Protein AF-A0A060CGS6-F1 (afdb_monomer_lite)

Foldseek 3Di:
DVVVVVVVVCVVVNDDDDDDPLVPDDEDDDPDQAALVNQLVVVVVCVVVVNDHSAYEDEQNQAAQPDDVVQDRSRAAQHGDCVRCVPVVVSVVSGDDHYDHPHDQDVVQWAFLVHPLQCVLCVLVVHDSVVRDTHGRDPVDVSNVVSCVDSGNPDDPPPPPPPPDDDDDDDDDDDDDDD

Sequence (179 aa):
DFKAAIADFYRLTGPQPVVPRFALGNWWSRYHPYSAGEYTGLLDTFADHHVPLAVAVLDMDWHLVDLPADQGPGWTGFTWNRDLFPDPSDSLATCTPGARPDAEPPPGGRVPSFESCYARMARRMGVDPLTGTAIPFDPSDPELVAAYLEDGPSTPSRTTASTSGGSTGSRDALAHGRV

Secondary structure (DSSP, 8-state):
-HHHHHHHHHHHH-PPPPPPGGGGS-EE---S---HHHHHHHHHHHHHTT---SEE-B-STTB--S--TTT--SS--SSB-TTT-S-HHHHHHHS-TT--B--PPPTTSEE-TTSTTHHHHHHHTT--GGG-PPEE--TT-HHHHHHHHHHSTT-------------------------

Radius of gyration: 23.0 Å; chains: 1; bounding box: 49×55×73 Å

Structure (mmCIF, N/CA/C/O backbone):
data_AF-A0A060CGS6-F1
#
_entry.id   AF-A0A060CGS6-F1
#
loop_
_atom_site.group_PDB
_atom_site.id
_atom_site.type_symbol
_atom_site.label_atom_id
_atom_site.label_alt_id
_atom_site.label_comp_id
_atom_site.label_asym_id
_atom_site.label_entity_id
_atom_site.label_seq_id
_atom_site.pdbx_PDB_ins_code
_atom_site.Cartn_x
_atom_site.Cartn_y
_atom_site.Cartn_z
_atom_site.occupancy
_atom_site.B_iso_or_equiv
_atom_site.auth_seq_id
_atom_site.auth_comp_id
_atom_site.auth_asym_id
_atom_site.auth_atom_id
_atom_site.pdbx_PDB_model_num
ATOM 1 N N . ASP A 1 1 ? 13.929 -37.794 1.574 1.00 85.88 1 ASP A N 1
ATOM 2 C CA . ASP A 1 1 ? 13.897 -37.201 0.224 1.00 85.88 1 ASP A CA 1
ATOM 3 C C . ASP A 1 1 ? 13.364 -35.775 0.339 1.00 85.88 1 ASP A C 1
ATOM 5 O O . ASP A 1 1 ? 12.276 -35.589 0.867 1.00 85.88 1 ASP A O 1
ATOM 9 N N . PHE A 1 2 ? 14.149 -34.780 -0.082 1.00 93.75 2 PHE A N 1
ATOM 10 C CA . PHE A 1 2 ? 13.796 -33.357 0.003 1.00 93.75 2 PHE A CA 1
ATOM 11 C C . PHE A 1 2 ? 12.605 -32.989 -0.892 1.00 93.75 2 PHE A C 1
ATOM 13 O O . PHE A 1 2 ? 11.749 -32.209 -0.487 1.00 93.75 2 PHE A O 1
ATOM 20 N N . LYS A 1 3 ? 12.501 -33.579 -2.089 1.00 95.75 3 LYS A N 1
ATOM 21 C CA . LYS A 1 3 ? 11.414 -33.256 -3.027 1.00 95.75 3 LYS A CA 1
ATOM 22 C C . LYS A 1 3 ? 10.068 -33.746 -2.504 1.00 95.75 3 LYS A C 1
ATOM 24 O O . LYS A 1 3 ? 9.082 -33.021 -2.596 1.00 95.75 3 LYS A O 1
ATOM 29 N N . ALA A 1 4 ? 10.054 -34.937 -1.905 1.00 97.12 4 ALA A N 1
ATOM 30 C CA . ALA A 1 4 ? 8.876 -35.468 -1.229 1.00 97.12 4 ALA A CA 1
ATOM 31 C C . ALA A 1 4 ? 8.424 -34.560 -0.071 1.00 97.12 4 ALA A C 1
ATOM 33 O O . ALA A 1 4 ? 7.243 -34.251 0.027 1.00 97.12 4 ALA A O 1
ATOM 34 N N . ALA A 1 5 ? 9.360 -34.049 0.739 1.00 97.25 5 ALA A N 1
ATOM 35 C CA . ALA A 1 5 ? 9.033 -33.138 1.839 1.00 97.25 5 ALA A CA 1
ATOM 36 C C . ALA A 1 5 ? 8.400 -31.818 1.358 1.00 97.25 5 ALA A C 1
ATOM 38 O O . ALA A 1 5 ? 7.440 -31.343 1.958 1.00 97.25 5 ALA A O 1
ATOM 39 N N . ILE A 1 6 ? 8.892 -31.246 0.253 1.00 96.38 6 ILE A N 1
ATOM 40 C CA . ILE A 1 6 ? 8.299 -30.042 -0.354 1.00 96.38 6 ILE A CA 1
ATOM 41 C C . ILE A 1 6 ? 6.904 -30.331 -0.928 1.00 96.38 6 ILE A C 1
ATOM 43 O O . ILE A 1 6 ? 5.993 -29.519 -0.775 1.00 96.38 6 ILE A O 1
ATOM 47 N N . ALA A 1 7 ? 6.704 -31.495 -1.552 1.00 96.06 7 ALA A N 1
ATOM 48 C CA . ALA A 1 7 ? 5.389 -31.895 -2.047 1.00 96.06 7 ALA A CA 1
ATOM 49 C C . ALA A 1 7 ? 4.375 -32.080 -0.903 1.00 96.06 7 ALA A C 1
ATOM 51 O O . ALA A 1 7 ? 3.243 -31.609 -1.002 1.00 96.06 7 ALA A O 1
ATOM 52 N N . ASP A 1 8 ? 4.787 -32.716 0.197 1.00 97.31 8 ASP A N 1
ATOM 53 C CA . ASP A 1 8 ? 3.955 -32.860 1.394 1.00 97.31 8 ASP A CA 1
ATOM 54 C C . ASP A 1 8 ? 3.639 -31.513 2.047 1.00 97.31 8 ASP A C 1
ATOM 56 O O . ASP A 1 8 ? 2.506 -31.301 2.479 1.00 97.31 8 ASP A O 1
ATOM 60 N N . PHE A 1 9 ? 4.593 -30.580 2.065 1.00 96.88 9 PHE A N 1
ATOM 61 C CA . PHE A 1 9 ? 4.354 -29.217 2.530 1.00 96.88 9 PHE A CA 1
ATOM 62 C C . PHE A 1 9 ? 3.239 -28.540 1.721 1.00 96.88 9 PHE A C 1
ATOM 64 O O . PHE A 1 9 ? 2.235 -28.132 2.300 1.00 96.88 9 PHE A O 1
ATOM 71 N N . TYR A 1 10 ? 3.330 -28.527 0.386 1.00 96.69 10 TYR A N 1
ATOM 72 C CA . TYR A 1 10 ? 2.285 -27.931 -0.460 1.00 96.69 10 TYR A CA 1
ATOM 73 C C . TYR A 1 10 ? 0.942 -28.661 -0.392 1.00 96.69 10 TYR A C 1
ATOM 75 O O . TYR A 1 10 ? -0.105 -28.045 -0.589 1.00 96.69 10 TYR A O 1
ATOM 83 N N . ARG A 1 11 ? 0.935 -29.959 -0.072 1.00 96.69 11 ARG A N 1
ATOM 84 C CA . ARG A 1 11 ? -0.304 -30.700 0.193 1.00 96.69 11 ARG A CA 1
ATOM 85 C C . ARG A 1 11 ? -1.014 -30.208 1.458 1.00 96.69 11 ARG A C 1
ATOM 87 O O . ARG A 1 11 ? -2.238 -30.269 1.509 1.00 96.69 11 ARG A O 1
ATOM 94 N N . LEU A 1 12 ? -0.268 -29.744 2.461 1.00 97.88 12 LEU A N 1
ATOM 95 C CA . LEU A 1 12 ? -0.812 -29.229 3.722 1.00 97.88 12 LEU A CA 1
ATOM 96 C C . LEU A 1 12 ? -1.140 -27.732 3.664 1.00 97.88 12 LEU A C 1
ATOM 98 O O . LEU A 1 12 ? -2.143 -27.317 4.236 1.00 97.88 12 LEU A O 1
ATOM 102 N N . THR A 1 13 ? -0.314 -26.925 2.995 1.00 97.38 13 THR A N 1
ATOM 103 C CA . THR A 1 13 ? -0.412 -25.453 3.020 1.00 97.38 13 THR A CA 1
ATOM 104 C C . THR A 1 13 ? -0.976 -24.841 1.738 1.00 97.38 13 THR A C 1
ATOM 106 O O . THR A 1 13 ? -1.156 -23.629 1.670 1.00 97.38 13 THR A O 1
ATOM 109 N N . GLY A 1 14 ? -1.235 -25.659 0.716 1.00 96.50 14 GLY A N 1
ATOM 110 C CA . GLY A 1 14 ? -1.591 -25.209 -0.627 1.00 96.50 14 GLY A CA 1
ATOM 111 C C . GLY A 1 14 ? -0.367 -24.958 -1.525 1.00 96.50 14 GLY A C 1
ATOM 112 O O . GLY A 1 14 ? 0.756 -24.809 -1.032 1.00 96.50 14 GLY A O 1
ATOM 113 N N . PRO A 1 15 ? -0.558 -24.943 -2.858 1.00 94.81 15 PRO A N 1
ATOM 114 C CA . PRO A 1 15 ? 0.511 -24.699 -3.821 1.00 94.81 15 PRO A CA 1
ATOM 115 C C . PRO A 1 15 ? 0.880 -23.212 -3.909 1.00 94.81 15 PRO A C 1
ATOM 117 O O . PRO A 1 15 ? 0.085 -22.335 -3.576 1.00 94.81 15 PRO A O 1
ATOM 120 N N . GLN A 1 16 ? 2.063 -22.923 -4.453 1.00 92.06 16 GLN A N 1
ATOM 121 C CA . GLN A 1 16 ? 2.470 -21.555 -4.772 1.00 92.06 16 GLN A CA 1
ATOM 122 C C . GLN A 1 16 ? 1.546 -20.951 -5.853 1.00 92.06 16 GLN A C 1
ATOM 124 O O . GLN A 1 16 ? 1.422 -21.545 -6.930 1.00 92.06 16 GLN A O 1
ATOM 129 N N . PRO A 1 17 ? 0.927 -19.775 -5.629 1.00 92.00 17 PRO A N 1
ATOM 130 C CA . PRO A 1 17 ? 0.165 -19.097 -6.671 1.00 92.00 17 PRO A CA 1
ATOM 131 C C . PRO A 1 17 ? 1.081 -18.652 -7.816 1.00 92.00 17 PRO A C 1
ATOM 133 O O . PRO A 1 17 ? 2.218 -18.221 -7.602 1.00 92.00 17 PRO A O 1
ATOM 136 N N . VAL A 1 18 ? 0.570 -18.725 -9.046 1.00 94.75 18 VAL A N 1
ATOM 137 C CA . VAL A 1 18 ? 1.263 -18.172 -10.215 1.00 94.75 18 VAL A CA 1
ATOM 138 C C . VAL A 1 18 ? 1.259 -16.651 -10.101 1.00 94.75 18 VAL A C 1
ATOM 140 O O . VAL A 1 18 ? 0.198 -16.031 -10.044 1.00 94.75 18 VAL A O 1
ATOM 143 N N . VAL A 1 19 ? 2.447 -16.051 -10.073 1.00 91.88 19 VAL A N 1
ATOM 144 C CA . VAL A 1 19 ? 2.587 -14.593 -10.044 1.00 91.88 19 VAL A CA 1
ATOM 145 C C . VAL A 1 19 ? 2.415 -13.992 -11.445 1.00 91.88 19 VAL A C 1
ATOM 147 O O . VAL A 1 19 ? 2.746 -14.645 -12.442 1.00 91.88 19 VAL A O 1
ATOM 150 N N . PRO A 1 20 ? 1.935 -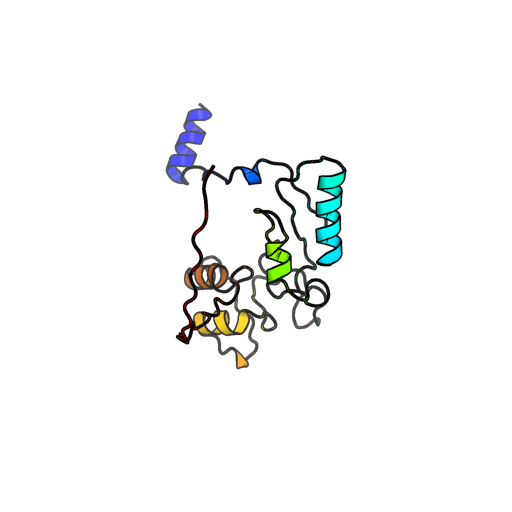12.741 -11.561 1.00 88.75 20 PRO A N 1
ATOM 151 C CA . PRO A 1 20 ? 1.941 -12.022 -12.828 1.00 88.75 20 PRO A CA 1
ATOM 152 C C . PRO A 1 20 ? 3.352 -11.940 -13.416 1.00 88.75 20 PRO A C 1
ATOM 154 O O . PRO A 1 20 ? 4.324 -11.716 -12.697 1.00 88.75 20 PRO A O 1
ATOM 157 N N . ARG A 1 21 ? 3.471 -12.054 -14.744 1.00 91.44 21 ARG A N 1
ATOM 158 C CA . ARG A 1 21 ? 4.775 -12.051 -15.429 1.00 91.44 21 ARG A CA 1
ATOM 159 C C . ARG A 1 21 ? 5.620 -10.807 -15.118 1.00 91.44 21 ARG A C 1
ATOM 161 O O . ARG A 1 21 ? 6.834 -10.939 -15.012 1.00 91.44 21 ARG A O 1
ATOM 168 N N . PHE A 1 22 ? 5.003 -9.630 -14.973 1.00 87.94 22 PHE A N 1
ATOM 169 C CA . PHE A 1 22 ? 5.727 -8.384 -14.687 1.00 87.94 22 PHE A CA 1
ATOM 170 C C . PHE A 1 22 ? 6.484 -8.435 -13.349 1.00 87.94 22 PHE A C 1
ATOM 172 O O . PHE A 1 22 ? 7.559 -7.857 -13.242 1.00 87.94 22 PHE A O 1
ATOM 179 N N . ALA A 1 23 ? 5.981 -9.187 -12.361 1.00 90.25 23 ALA A N 1
ATOM 180 C CA . ALA A 1 23 ? 6.599 -9.287 -11.039 1.00 90.25 23 ALA A CA 1
ATOM 181 C C . ALA A 1 23 ? 7.963 -10.000 -11.073 1.00 90.25 23 ALA A C 1
ATOM 183 O O . ALA A 1 23 ? 8.764 -9.835 -10.159 1.00 90.25 23 ALA A O 1
ATOM 184 N N . LEU A 1 24 ? 8.241 -10.765 -12.136 1.00 93.88 24 LEU A N 1
ATOM 185 C CA . LEU A 1 24 ? 9.518 -11.450 -12.367 1.00 93.88 24 LEU A CA 1
ATOM 186 C C . LEU A 1 24 ? 10.542 -10.586 -13.132 1.00 93.88 24 LEU A C 1
ATOM 188 O O . LEU A 1 24 ? 11.614 -11.082 -13.475 1.00 93.88 24 LEU A O 1
ATOM 192 N N . GLY A 1 25 ? 10.200 -9.338 -13.466 1.00 91.75 25 GLY A N 1
ATOM 193 C CA . GLY A 1 25 ? 11.112 -8.386 -14.099 1.00 91.75 25 GLY A CA 1
ATOM 194 C C . GLY A 1 25 ? 11.969 -7.617 -13.089 1.00 91.75 25 GLY A C 1
ATOM 195 O O . GLY A 1 25 ? 12.097 -8.007 -11.932 1.00 91.75 25 GLY A O 1
ATOM 196 N N . ASN A 1 26 ? 12.573 -6.514 -13.530 1.00 92.69 26 ASN A N 1
ATOM 197 C CA . ASN A 1 26 ? 13.301 -5.594 -12.659 1.00 92.69 26 ASN A CA 1
ATOM 198 C C . ASN A 1 26 ? 12.355 -4.628 -11.931 1.00 92.69 26 ASN A C 1
ATOM 200 O O . ASN A 1 26 ? 11.329 -4.214 -12.472 1.00 92.69 26 ASN A O 1
ATOM 204 N N . TRP A 1 27 ? 12.751 -4.256 -10.715 1.00 92.12 27 TRP A N 1
ATOM 205 C CA . TRP A 1 27 ? 11.999 -3.375 -9.830 1.00 92.12 27 TRP A CA 1
ATOM 206 C C . TRP A 1 27 ? 12.822 -2.128 -9.532 1.00 92.12 27 TRP A C 1
ATOM 208 O O . TRP A 1 27 ? 13.993 -2.235 -9.163 1.00 92.12 27 TRP A O 1
ATOM 218 N N . TRP A 1 28 ? 12.203 -0.960 -9.671 1.00 91.50 28 TRP A N 1
ATOM 219 C CA . TRP A 1 28 ? 12.714 0.282 -9.108 1.00 91.50 28 TRP A CA 1
ATOM 220 C C . TRP A 1 28 ? 11.922 0.627 -7.854 1.00 91.50 28 TRP A C 1
ATOM 222 O O . TRP A 1 28 ? 10.703 0.774 -7.913 1.00 91.50 28 TRP A O 1
ATOM 232 N N . SER A 1 29 ? 12.625 0.775 -6.737 1.00 88.69 29 SER A N 1
ATOM 233 C CA . SER A 1 29 ? 12.087 1.338 -5.504 1.00 88.69 29 SER A CA 1
ATOM 234 C C . SER A 1 29 ? 13.170 2.170 -4.830 1.00 88.69 29 SER A C 1
ATOM 236 O O . SER A 1 29 ? 14.361 1.846 -4.910 1.00 88.69 29 SER A O 1
ATOM 238 N N . ARG A 1 30 ? 12.756 3.263 -4.198 1.00 89.38 30 ARG A N 1
ATOM 239 C CA . ARG A 1 30 ? 13.622 4.149 -3.432 1.00 89.38 30 ARG A CA 1
ATOM 240 C C . ARG A 1 30 ? 12.773 4.873 -2.400 1.00 89.38 30 ARG A C 1
ATOM 242 O O . ARG A 1 30 ? 11.811 5.529 -2.782 1.00 89.38 30 ARG A O 1
ATOM 249 N N . TYR A 1 31 ? 13.223 4.860 -1.148 1.00 89.62 31 TYR A N 1
ATOM 250 C CA . TYR A 1 31 ? 12.680 5.744 -0.126 1.00 89.62 31 TYR A CA 1
ATOM 251 C C . TYR A 1 31 ? 13.050 7.198 -0.456 1.00 89.62 31 TYR A C 1
ATOM 253 O O . TYR A 1 31 ? 14.200 7.624 -0.283 1.00 89.62 31 TYR A O 1
ATOM 261 N N . HIS A 1 32 ? 12.109 7.910 -1.070 1.00 91.50 32 HIS A N 1
ATOM 262 C CA . HIS A 1 32 ? 12.273 9.270 -1.575 1.00 91.50 32 HIS A CA 1
ATOM 263 C C . HIS A 1 32 ? 10.892 9.896 -1.819 1.00 91.50 32 HIS A C 1
ATOM 265 O O . HIS A 1 32 ? 10.054 9.233 -2.437 1.00 91.50 32 HIS A O 1
ATOM 271 N N . PRO A 1 33 ? 10.669 11.164 -1.420 1.00 91.50 33 PRO A N 1
ATOM 272 C CA . PRO A 1 33 ? 9.377 11.831 -1.540 1.00 91.50 33 PRO A CA 1
ATOM 273 C C . PRO A 1 33 ? 9.088 12.265 -2.979 1.00 91.50 33 PRO A C 1
ATOM 275 O O . PRO A 1 33 ? 9.125 13.449 -3.317 1.00 91.50 33 PRO A O 1
ATOM 278 N N . TYR A 1 34 ? 8.823 11.292 -3.848 1.00 91.06 34 TYR A N 1
ATOM 279 C CA . TYR A 1 34 ? 8.491 11.546 -5.240 1.00 91.06 34 TYR A CA 1
ATOM 280 C C . TYR A 1 34 ? 7.217 12.383 -5.346 1.00 91.06 34 TYR A C 1
ATOM 282 O O . TYR A 1 34 ? 6.170 12.014 -4.820 1.00 91.06 34 TYR A O 1
ATOM 290 N N . SER A 1 35 ? 7.285 13.471 -6.108 1.00 92.31 35 SER A N 1
ATOM 291 C CA . SER A 1 35 ? 6.079 14.092 -6.665 1.00 92.31 35 SER A CA 1
ATOM 292 C C . SER A 1 35 ? 5.614 13.340 -7.916 1.00 92.31 35 SER A C 1
ATOM 294 O O . SER A 1 35 ? 6.417 12.685 -8.587 1.00 92.31 35 SER A O 1
ATOM 296 N N . ALA A 1 36 ? 4.344 13.489 -8.298 1.00 89.44 36 ALA A N 1
ATOM 297 C CA . ALA A 1 36 ? 3.804 12.902 -9.530 1.00 89.44 36 ALA A CA 1
ATOM 298 C C . ALA A 1 36 ? 4.638 13.261 -10.779 1.00 89.44 36 ALA A C 1
ATOM 300 O O . ALA A 1 36 ? 4.915 12.408 -11.627 1.00 89.44 36 ALA A O 1
ATOM 301 N N . GLY A 1 37 ? 5.080 14.521 -10.871 1.00 91.12 37 GLY A N 1
ATOM 302 C CA . GLY A 1 37 ? 5.914 15.002 -11.974 1.00 91.12 37 GLY A CA 1
ATOM 303 C C . GLY A 1 37 ? 7.320 14.403 -11.963 1.00 91.12 37 GLY A C 1
ATOM 304 O O . GLY A 1 37 ? 7.805 13.959 -13.002 1.00 91.12 37 GLY A O 1
ATOM 305 N N . GLU A 1 38 ? 7.959 14.334 -10.792 1.00 92.31 38 GLU A N 1
ATOM 306 C CA . GLU A 1 38 ? 9.279 13.704 -10.649 1.00 92.31 38 GLU A CA 1
ATOM 307 C C . GLU A 1 38 ? 9.230 12.217 -11.011 1.00 92.31 38 GLU A C 1
ATOM 309 O O . GLU A 1 38 ? 10.108 11.719 -11.715 1.00 92.31 38 GLU A O 1
ATOM 314 N N . TYR A 1 39 ? 8.182 11.518 -10.575 1.00 90.00 39 TYR A N 1
ATOM 315 C CA . TYR A 1 39 ? 8.020 10.099 -10.858 1.00 90.00 39 TYR A CA 1
ATOM 316 C C . TYR A 1 39 ? 7.792 9.830 -12.347 1.00 90.00 39 TYR A C 1
ATOM 318 O O . TYR A 1 39 ? 8.387 8.914 -12.906 1.00 90.00 39 TYR A O 1
ATOM 326 N N . THR A 1 40 ? 7.002 10.671 -13.018 1.00 89.06 40 THR A N 1
ATOM 327 C CA . THR A 1 40 ? 6.817 10.592 -14.475 1.00 89.06 40 THR A CA 1
ATOM 328 C C . THR A 1 40 ? 8.142 10.816 -15.208 1.00 89.06 40 THR A C 1
ATOM 330 O O . THR A 1 40 ? 8.530 9.995 -16.035 1.00 89.06 40 THR A O 1
ATOM 333 N N . GLY A 1 41 ? 8.902 11.852 -14.835 1.00 92.69 41 GLY A N 1
ATOM 334 C CA . GLY A 1 41 ? 10.214 12.122 -15.433 1.00 92.69 41 GLY A CA 1
ATOM 335 C C . GLY A 1 41 ? 11.246 11.013 -15.186 1.00 92.69 41 GLY A C 1
ATOM 336 O O . GLY A 1 41 ? 12.105 10.753 -16.031 1.00 92.69 41 GLY A O 1
ATOM 337 N N . LEU A 1 42 ? 11.157 10.307 -14.054 1.00 92.38 42 LEU A N 1
ATOM 338 C CA . LEU A 1 42 ? 11.953 9.106 -13.800 1.00 92.38 42 LEU A CA 1
ATOM 339 C C . LEU A 1 42 ? 11.621 7.996 -14.808 1.00 92.38 42 LEU A C 1
ATOM 341 O O . LEU A 1 42 ? 12.542 7.384 -15.351 1.00 92.38 42 LEU A O 1
ATOM 345 N N . LEU A 1 43 ? 10.336 7.736 -15.072 1.00 90.31 43 LEU A N 1
ATOM 346 C CA . LEU A 1 43 ? 9.919 6.738 -16.065 1.00 90.31 43 LEU A CA 1
ATOM 347 C C . LEU A 1 43 ? 10.401 7.114 -17.474 1.00 90.31 43 LEU A C 1
ATOM 349 O O . LEU A 1 43 ? 10.926 6.251 -18.182 1.00 90.31 43 LEU A O 1
ATOM 353 N N . ASP A 1 44 ? 10.309 8.394 -17.841 1.00 92.81 44 ASP A N 1
ATOM 354 C CA . ASP A 1 44 ? 10.850 8.914 -19.103 1.00 92.81 44 ASP A CA 1
ATOM 355 C C . ASP A 1 44 ? 12.365 8.680 -19.196 1.00 92.81 44 ASP A C 1
ATOM 357 O O . ASP A 1 44 ? 12.868 8.203 -20.210 1.00 92.81 44 ASP A O 1
ATOM 361 N N . THR A 1 45 ? 13.098 8.892 -18.100 1.00 95.25 45 THR A N 1
ATOM 362 C CA . THR A 1 45 ? 14.548 8.648 -18.038 1.00 95.25 45 THR A CA 1
ATOM 363 C C . THR A 1 45 ? 14.891 7.176 -18.306 1.00 95.25 45 THR A C 1
ATOM 365 O O . THR A 1 45 ? 15.824 6.879 -19.055 1.00 95.25 45 THR A O 1
ATOM 368 N N . PHE A 1 46 ? 14.137 6.225 -17.741 1.00 95.00 46 PHE A N 1
ATOM 369 C CA . PHE A 1 46 ? 14.312 4.799 -18.058 1.00 95.00 46 PHE A CA 1
ATOM 370 C C . PHE A 1 46 ? 14.111 4.518 -19.552 1.00 95.00 46 PHE A C 1
ATOM 372 O O . PHE A 1 46 ? 14.909 3.790 -20.156 1.00 95.00 46 PHE A O 1
ATOM 379 N N . ALA A 1 47 ? 13.075 5.115 -20.148 1.00 92.69 47 ALA A N 1
ATOM 380 C CA . ALA A 1 47 ? 12.776 4.973 -21.568 1.00 92.69 47 ALA A CA 1
ATOM 381 C C . ALA A 1 47 ? 13.893 5.559 -22.451 1.00 92.69 47 ALA A C 1
ATOM 383 O O . ALA A 1 47 ? 14.381 4.866 -23.347 1.00 92.69 47 ALA A O 1
ATOM 384 N N . ASP A 1 48 ? 14.366 6.769 -22.151 1.00 97.56 48 ASP A N 1
ATOM 385 C CA . ASP A 1 48 ? 15.435 7.460 -22.886 1.00 97.56 48 ASP A CA 1
ATOM 386 C C . ASP A 1 48 ? 16.757 6.679 -22.859 1.00 97.56 48 ASP A C 1
ATOM 388 O O . ASP A 1 48 ? 17.465 6.561 -23.865 1.00 97.56 48 ASP A O 1
ATOM 392 N N . HIS A 1 49 ? 17.078 6.064 -21.720 1.00 97.44 49 HIS A N 1
ATOM 393 C CA . HIS A 1 49 ? 18.258 5.212 -21.576 1.00 97.44 49 HIS A CA 1
ATOM 394 C C . HIS A 1 49 ? 18.074 3.792 -22.125 1.00 97.44 49 HIS A C 1
ATOM 396 O O . HIS A 1 49 ? 19.004 2.988 -22.044 1.00 97.44 49 HIS A O 1
ATOM 402 N N . HIS A 1 50 ? 16.916 3.482 -22.716 1.00 96.19 50 HIS A N 1
ATOM 403 C CA . HIS A 1 50 ? 16.582 2.161 -23.250 1.00 96.19 50 HIS A CA 1
ATOM 404 C C . HIS A 1 50 ? 16.711 1.048 -22.195 1.00 96.19 50 HIS A C 1
ATOM 406 O O . HIS A 1 50 ? 17.060 -0.094 -22.507 1.00 96.19 50 HIS A O 1
ATOM 412 N N . VAL A 1 51 ? 16.427 1.379 -20.934 1.00 95.25 51 VAL A N 1
ATOM 413 C CA . VAL A 1 51 ? 16.410 0.429 -19.823 1.00 95.25 51 VAL A CA 1
ATOM 414 C C . VAL A 1 51 ? 14.956 0.021 -19.584 1.00 95.25 51 VAL A C 1
ATOM 416 O O . VAL A 1 51 ? 14.173 0.825 -19.082 1.00 95.25 51 VAL A O 1
ATOM 419 N N . PRO A 1 52 ? 14.551 -1.216 -19.927 1.00 91.25 52 PRO A N 1
ATOM 420 C CA . PRO A 1 52 ? 13.186 -1.657 -19.681 1.00 91.25 52 PRO A CA 1
ATOM 421 C C . PRO A 1 52 ? 12.919 -1.704 -18.174 1.00 91.25 52 PRO A C 1
ATOM 423 O O . PRO A 1 52 ? 13.741 -2.225 -17.420 1.00 91.25 52 PRO A O 1
ATOM 426 N N . LEU A 1 53 ? 11.767 -1.192 -17.743 1.00 89.06 53 LEU A N 1
ATOM 427 C CA . LEU A 1 53 ? 11.320 -1.235 -16.352 1.00 89.06 53 LEU A CA 1
ATOM 428 C C . LEU A 1 53 ? 10.020 -2.030 -16.249 1.00 89.06 53 LEU A C 1
ATOM 430 O O . LEU A 1 53 ? 9.022 -1.679 -16.877 1.00 89.06 53 LEU A O 1
ATOM 434 N N . ALA A 1 54 ? 10.042 -3.118 -15.478 1.00 90.31 54 ALA A N 1
ATOM 435 C CA . ALA A 1 54 ? 8.864 -3.959 -15.288 1.00 90.31 54 ALA A CA 1
ATOM 436 C C . ALA A 1 54 ? 7.959 -3.464 -14.153 1.00 90.31 54 ALA A C 1
ATOM 438 O O . ALA A 1 54 ? 6.740 -3.505 -14.301 1.00 90.31 54 ALA A O 1
ATOM 439 N N . VAL A 1 55 ? 8.543 -3.006 -13.041 1.00 88.44 55 VAL A N 1
ATOM 440 C CA . VAL A 1 55 ? 7.810 -2.485 -11.879 1.00 88.44 55 VAL A CA 1
ATOM 441 C C . VAL A 1 55 ? 8.485 -1.223 -11.358 1.00 88.44 55 VAL A C 1
ATOM 443 O O . VAL A 1 55 ? 9.691 -1.214 -11.115 1.00 88.44 55 VAL A O 1
ATOM 446 N N . ALA A 1 56 ? 7.689 -0.180 -11.151 1.00 87.88 56 ALA A N 1
ATOM 447 C CA . ALA A 1 56 ? 8.089 1.031 -10.454 1.00 87.88 56 ALA A CA 1
ATOM 448 C C . ALA A 1 56 ? 7.243 1.136 -9.179 1.00 87.88 56 ALA A C 1
ATOM 450 O O . ALA A 1 56 ? 6.018 1.075 -9.255 1.00 87.88 56 ALA A O 1
ATOM 451 N N . VAL A 1 57 ? 7.889 1.239 -8.021 1.00 86.31 57 VAL A N 1
ATOM 452 C CA . VAL A 1 57 ? 7.233 1.328 -6.711 1.00 86.31 57 VAL A CA 1
ATOM 453 C C . VAL A 1 57 ? 7.279 2.765 -6.194 1.00 86.31 57 VAL A C 1
ATOM 455 O O . VAL A 1 57 ? 8.291 3.454 -6.365 1.00 86.31 57 VAL A O 1
ATOM 458 N N . LEU A 1 58 ? 6.170 3.225 -5.614 1.00 84.38 58 LEU A N 1
ATOM 459 C CA . LEU A 1 58 ? 6.075 4.488 -4.885 1.00 84.38 58 LEU A CA 1
ATOM 460 C C . LEU A 1 58 ? 6.173 4.178 -3.394 1.00 84.38 58 LEU A C 1
ATOM 462 O O . LEU A 1 58 ? 5.277 3.531 -2.850 1.00 84.38 58 LEU A O 1
ATOM 466 N N . ASP A 1 59 ? 7.248 4.641 -2.763 1.00 79.44 59 ASP A N 1
ATOM 467 C CA . ASP A 1 59 ? 7.535 4.377 -1.354 1.00 79.44 59 ASP A CA 1
ATOM 468 C C . ASP A 1 59 ? 7.195 5.593 -0.472 1.00 79.44 59 ASP A C 1
ATOM 470 O O . ASP A 1 59 ? 7.342 6.740 -0.897 1.00 79.44 59 ASP A O 1
ATOM 474 N N . MET A 1 60 ? 6.690 5.282 0.722 1.00 81.94 60 MET A N 1
ATOM 475 C CA . MET A 1 60 ? 6.185 6.103 1.830 1.00 81.94 60 MET A CA 1
ATOM 476 C C . MET A 1 60 ? 5.400 7.370 1.481 1.00 81.94 60 MET A C 1
ATOM 478 O O . MET A 1 60 ? 4.180 7.384 1.591 1.00 81.94 60 MET A O 1
ATOM 482 N N . ASP A 1 61 ? 6.051 8.450 1.073 1.00 88.12 61 ASP A N 1
ATOM 483 C CA . ASP A 1 61 ? 5.473 9.800 1.049 1.00 88.12 61 ASP A CA 1
ATOM 484 C C . ASP A 1 61 ? 4.318 9.993 0.047 1.00 88.12 61 ASP A C 1
ATOM 486 O O . ASP A 1 61 ? 3.671 11.043 0.029 1.00 88.12 61 ASP A O 1
ATOM 490 N N . TRP A 1 62 ? 4.003 8.978 -0.769 1.00 86.31 62 TRP A N 1
ATOM 491 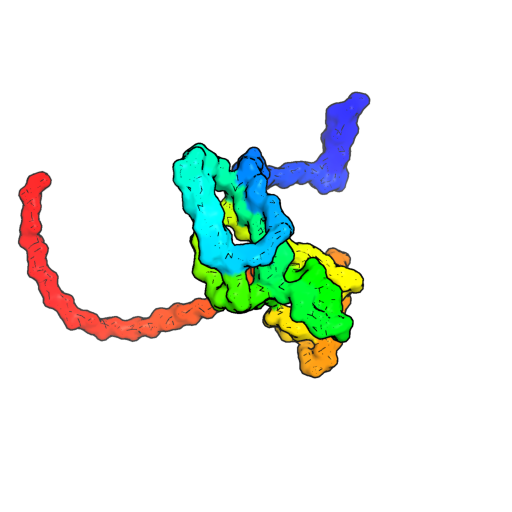C CA . TRP A 1 62 ? 2.745 8.928 -1.518 1.00 86.31 62 TRP A CA 1
ATOM 492 C C . TRP A 1 62 ? 1.517 9.064 -0.598 1.00 86.31 62 TRP A C 1
ATOM 494 O O . TRP A 1 62 ? 0.482 9.568 -1.046 1.00 86.31 62 TRP A O 1
ATOM 504 N N . HIS A 1 63 ? 1.631 8.668 0.678 1.00 85.44 63 HIS A N 1
ATOM 505 C CA . HIS A 1 63 ? 0.646 8.910 1.733 1.00 85.44 63 HIS A CA 1
ATOM 506 C C . HIS A 1 63 ? 1.121 9.948 2.765 1.00 85.44 63 HIS A C 1
ATOM 508 O O . HIS A 1 63 ? 2.246 10.440 2.726 1.00 85.44 63 HIS A O 1
ATOM 514 N N . LEU A 1 64 ? 0.230 10.334 3.682 1.00 88.12 64 LEU A N 1
ATOM 515 C CA . LEU A 1 64 ? 0.539 11.303 4.738 1.00 88.12 64 LEU A CA 1
ATOM 516 C C . LEU A 1 64 ? 1.509 10.718 5.779 1.00 88.12 64 LEU A C 1
ATOM 518 O O . LEU A 1 64 ? 1.117 9.855 6.564 1.00 88.12 64 LEU A O 1
ATOM 522 N N . VAL A 1 65 ? 2.738 11.239 5.814 1.00 87.81 65 VAL A N 1
ATOM 523 C CA . VAL A 1 65 ? 3.790 10.829 6.766 1.00 87.81 65 VAL A CA 1
ATOM 524 C C . VAL A 1 65 ? 4.057 11.869 7.865 1.00 87.81 65 VAL A C 1
ATOM 526 O O . VAL A 1 65 ? 4.374 11.519 8.997 1.00 87.81 65 VAL A O 1
ATOM 529 N N . ASP A 1 66 ? 3.847 13.157 7.592 1.00 88.06 66 ASP A N 1
ATOM 530 C CA . ASP A 1 66 ? 3.990 14.221 8.593 1.00 88.06 66 ASP A CA 1
ATOM 531 C C . ASP A 1 66 ? 2.660 14.452 9.321 1.00 88.06 66 ASP A C 1
ATOM 533 O O . ASP A 1 66 ? 1.853 15.314 8.963 1.00 88.06 66 ASP A O 1
ATOM 537 N N . LEU A 1 67 ? 2.413 13.643 10.351 1.00 85.69 67 LEU A N 1
ATOM 538 C CA . LEU A 1 67 ? 1.176 13.668 11.129 1.00 85.69 67 LEU A CA 1
ATOM 539 C C . LEU A 1 67 ? 1.369 14.301 12.517 1.00 85.69 67 LEU A C 1
ATOM 541 O O . LEU A 1 67 ? 2.447 14.208 13.109 1.00 85.69 67 LEU A O 1
ATOM 545 N N . PRO A 1 68 ? 0.312 14.907 13.094 1.00 83.75 68 PRO A N 1
ATOM 546 C CA . PRO A 1 68 ? 0.294 15.263 14.508 1.00 83.75 68 PRO A CA 1
ATOM 547 C C . PRO A 1 68 ? 0.615 14.056 15.403 1.00 83.75 68 PRO A C 1
ATOM 549 O O . PRO A 1 68 ? 0.204 12.931 15.121 1.00 83.75 68 PRO A O 1
ATOM 552 N N . ALA A 1 69 ? 1.314 14.288 16.517 1.00 79.94 69 ALA A N 1
ATOM 553 C CA . ALA A 1 69 ? 1.803 13.214 17.389 1.00 79.94 69 ALA A CA 1
ATOM 554 C C . ALA A 1 69 ? 0.692 12.307 17.964 1.00 79.94 69 ALA A C 1
ATOM 556 O O . ALA A 1 69 ? 0.951 11.154 18.302 1.00 79.94 69 ALA A O 1
ATOM 557 N N . ASP A 1 70 ? -0.538 12.812 18.079 1.00 77.56 70 ASP A N 1
ATOM 558 C CA . ASP A 1 70 ? -1.721 12.073 18.530 1.00 77.56 70 ASP A CA 1
ATOM 559 C C . ASP A 1 70 ? -2.368 11.208 17.431 1.00 77.56 70 ASP A C 1
ATOM 561 O O . ASP A 1 70 ? -3.197 10.355 17.742 1.00 77.56 70 ASP A O 1
ATOM 565 N N . GLN A 1 71 ? -1.976 11.390 16.166 1.00 74.31 71 GLN A N 1
ATOM 566 C CA . GLN A 1 71 ? -2.492 10.657 15.001 1.00 74.31 71 GLN A CA 1
ATOM 567 C C . GLN A 1 71 ? -1.591 9.491 14.567 1.00 74.31 71 GLN A C 1
ATOM 569 O O . GLN A 1 71 ? -2.026 8.636 13.796 1.00 74.31 71 GLN A O 1
ATOM 574 N N . GLY A 1 72 ? -0.366 9.411 15.093 1.00 74.44 72 GLY A N 1
ATOM 575 C CA . GLY A 1 72 ? 0.552 8.293 14.880 1.00 74.44 72 GLY A CA 1
ATOM 576 C C . GLY A 1 72 ? 1.896 8.705 14.273 1.00 74.44 72 GLY A C 1
ATOM 577 O O . GLY A 1 72 ? 2.142 9.882 14.034 1.00 74.44 72 GLY A O 1
ATOM 578 N N . PRO A 1 73 ? 2.795 7.734 14.038 1.00 74.31 73 PRO A N 1
ATOM 579 C CA . PRO A 1 73 ? 4.175 8.000 13.636 1.00 74.31 73 PRO A CA 1
ATOM 580 C C . PRO A 1 73 ? 4.350 8.277 12.133 1.00 74.31 73 PRO A C 1
ATOM 582 O O . PRO A 1 73 ? 5.488 8.374 11.690 1.00 74.31 73 PRO A O 1
ATOM 585 N N . GLY A 1 74 ? 3.268 8.323 11.341 1.00 77.38 74 GLY A N 1
ATOM 586 C CA . GLY A 1 74 ? 3.356 8.608 9.903 1.00 77.38 74 GLY A CA 1
ATOM 587 C C . GL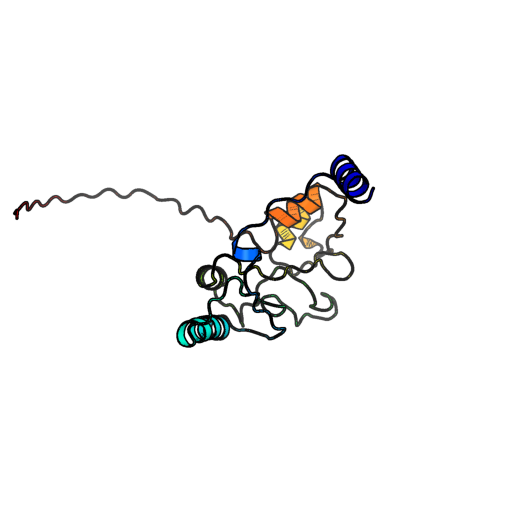Y A 1 74 ? 3.957 7.503 9.040 1.00 77.38 74 GLY A C 1
ATOM 588 O O . GLY A 1 74 ? 4.206 7.702 7.864 1.00 77.38 74 GLY A O 1
ATOM 589 N N . TRP A 1 75 ? 4.209 6.329 9.616 1.00 75.56 75 TRP A N 1
ATOM 590 C CA . TRP A 1 75 ? 4.848 5.219 8.909 1.00 75.56 75 TRP A CA 1
ATOM 591 C C . TRP A 1 75 ? 3.877 4.425 8.019 1.00 75.56 75 TRP A C 1
ATOM 593 O O . TRP A 1 75 ? 4.275 3.531 7.287 1.00 75.56 75 TRP A O 1
ATOM 603 N N . THR A 1 76 ? 2.579 4.699 8.101 1.00 73.69 76 THR A N 1
ATOM 604 C CA . THR A 1 76 ? 1.591 4.023 7.260 1.00 73.69 76 THR A CA 1
ATOM 605 C C . THR A 1 76 ? 0.461 4.953 6.934 1.00 73.69 76 THR A C 1
ATOM 607 O O . THR A 1 76 ? 0.070 5.767 7.775 1.00 73.69 76 THR A O 1
ATOM 610 N N . GLY A 1 77 ? -0.193 4.670 5.822 1.00 77.06 77 GLY A N 1
ATOM 611 C CA . GLY A 1 77 ? -1.524 5.164 5.607 1.00 77.06 77 GLY A CA 1
ATOM 612 C C . GLY A 1 77 ? -2.079 4.792 4.256 1.00 77.06 77 GLY A C 1
ATOM 613 O O . GLY A 1 77 ? -1.447 4.119 3.443 1.00 77.06 77 GLY A O 1
ATOM 614 N N . PHE A 1 78 ? -3.310 5.228 4.037 1.00 79.88 78 PHE A N 1
ATOM 615 C CA . PHE A 1 78 ? -4.052 5.005 2.798 1.00 79.88 78 PHE A CA 1
ATOM 616 C C . PHE A 1 78 ? -4.443 6.320 2.125 1.00 79.88 78 PHE A C 1
ATOM 618 O O . PHE A 1 78 ? -4.948 6.337 1.001 1.00 79.88 78 PHE A O 1
ATOM 625 N N . THR A 1 79 ? -4.229 7.432 2.822 1.00 85.44 79 THR A N 1
ATOM 626 C CA . THR A 1 79 ? -4.593 8.767 2.374 1.00 85.44 79 THR A CA 1
ATOM 627 C C . THR A 1 79 ? -3.465 9.378 1.572 1.00 85.44 79 THR A C 1
ATOM 629 O O . THR A 1 79 ? -2.407 9.684 2.113 1.00 85.44 79 THR A O 1
ATOM 632 N N . TRP A 1 80 ? -3.735 9.590 0.286 1.00 87.44 80 TRP A N 1
ATOM 633 C CA . TRP A 1 80 ? -2.821 10.240 -0.644 1.00 87.44 80 TRP A CA 1
ATOM 634 C C . TRP A 1 80 ? -2.366 11.614 -0.156 1.00 87.44 80 TRP A C 1
ATOM 636 O O . TRP A 1 80 ? -3.193 12.475 0.163 1.00 87.44 80 TRP A O 1
ATOM 646 N N . ASN A 1 81 ? -1.056 11.835 -0.196 1.00 90.75 81 ASN A N 1
ATOM 647 C CA . ASN A 1 81 ? -0.455 13.143 -0.017 1.00 90.75 81 ASN A CA 1
ATOM 648 C C . ASN A 1 81 ? -0.741 14.008 -1.252 1.00 90.75 81 ASN A C 1
ATOM 650 O O . ASN A 1 81 ? -0.137 13.833 -2.310 1.00 90.75 81 ASN A O 1
ATOM 654 N N . ARG A 1 82 ? -1.684 14.945 -1.121 1.00 90.50 82 ARG A N 1
ATOM 655 C CA . ARG A 1 82 ? -2.125 15.804 -2.231 1.00 90.50 82 ARG A CA 1
ATOM 656 C C . ARG A 1 82 ? -1.113 16.878 -2.624 1.00 90.50 82 ARG A C 1
ATOM 658 O O . ARG A 1 82 ? -1.242 17.413 -3.721 1.00 90.50 82 ARG A O 1
ATOM 665 N N . ASP A 1 83 ? -0.110 17.149 -1.792 1.00 93.50 83 ASP A N 1
ATOM 666 C CA . ASP A 1 83 ? 0.965 18.084 -2.134 1.00 93.50 83 ASP A CA 1
ATOM 667 C C . ASP A 1 83 ? 1.948 17.450 -3.133 1.00 93.50 83 ASP A C 1
ATOM 669 O O . ASP A 1 83 ? 2.434 18.123 -4.042 1.00 93.50 83 ASP A O 1
ATOM 673 N N . LEU A 1 84 ? 2.187 16.138 -3.013 1.00 91.62 84 LEU A N 1
ATOM 674 C CA . LEU A 1 84 ? 3.021 15.364 -3.942 1.00 91.62 84 LEU A CA 1
ATOM 675 C C . LEU A 1 84 ? 2.217 14.781 -5.116 1.00 91.62 84 LEU A C 1
ATOM 677 O O . LEU A 1 84 ? 2.708 14.753 -6.249 1.00 91.62 84 LEU A O 1
ATOM 681 N N . PHE A 1 85 ? 0.972 14.366 -4.862 1.00 90.25 85 PHE A N 1
ATOM 682 C CA . PHE A 1 85 ? 0.056 13.751 -5.829 1.00 90.25 85 PHE A CA 1
ATOM 683 C C . PHE A 1 85 ? -1.314 14.457 -5.826 1.00 90.25 85 PHE A C 1
ATOM 685 O O . PHE A 1 85 ? -2.281 13.942 -5.253 1.00 90.25 85 PHE A O 1
ATOM 692 N N . PRO A 1 86 ? -1.442 15.633 -6.474 1.00 90.25 86 PRO A N 1
ATOM 693 C CA . PRO A 1 86 ? -2.695 16.394 -6.496 1.00 90.25 86 PRO A CA 1
ATOM 694 C C . PRO A 1 86 ? -3.870 15.610 -7.096 1.00 90.25 86 PRO A C 1
ATOM 696 O O . PRO A 1 86 ? -4.974 15.630 -6.541 1.00 90.25 86 PRO A O 1
ATOM 699 N N . ASP A 1 87 ? -3.612 14.859 -8.175 1.00 87.06 87 ASP A N 1
ATOM 700 C CA . ASP A 1 87 ? -4.544 13.890 -8.760 1.00 87.06 87 ASP A CA 1
ATOM 701 C C . ASP A 1 87 ? -3.930 12.478 -8.786 1.00 87.06 87 ASP A C 1
ATOM 703 O O . ASP A 1 87 ? -3.210 12.109 -9.721 1.00 87.06 87 ASP A O 1
ATOM 707 N N . PRO A 1 88 ? -4.197 11.660 -7.754 1.00 78.38 88 PRO A N 1
ATOM 708 C CA . PRO A 1 88 ? -3.720 10.288 -7.693 1.00 78.38 88 PRO A CA 1
ATOM 709 C C . PRO A 1 88 ? -4.269 9.390 -8.798 1.00 78.38 88 PRO A C 1
ATOM 711 O O . PRO A 1 88 ? -3.602 8.432 -9.175 1.00 78.38 88 PRO A O 1
ATOM 714 N N . SER A 1 89 ? -5.469 9.668 -9.321 1.00 74.00 89 SER A N 1
ATOM 715 C CA . SER A 1 89 ? -6.076 8.816 -10.352 1.00 74.00 89 SER A CA 1
ATOM 716 C C . SER A 1 89 ? -5.295 8.942 -11.654 1.00 74.00 89 SER A C 1
ATOM 718 O O . SER A 1 89 ? -4.928 7.932 -12.253 1.00 74.00 89 SER A O 1
ATOM 720 N N . ASP A 1 90 ? -4.966 10.177 -12.028 1.00 69.25 90 ASP A N 1
ATOM 721 C CA . ASP A 1 90 ? -4.123 10.469 -13.186 1.00 69.25 90 ASP A CA 1
ATOM 722 C C . ASP A 1 90 ? -2.677 10.006 -12.955 1.00 69.25 90 ASP A C 1
ATOM 724 O O . ASP A 1 90 ? -2.053 9.422 -13.844 1.00 69.25 90 ASP A O 1
ATOM 728 N N . SER A 1 91 ? -2.156 10.169 -11.734 1.00 68.88 91 SER A N 1
ATOM 729 C CA . SER A 1 91 ? -0.803 9.719 -11.373 1.00 68.88 91 SER A CA 1
ATOM 730 C C . SER A 1 91 ? -0.652 8.196 -11.490 1.00 68.88 91 SER A C 1
ATOM 732 O O . SER A 1 91 ? 0.315 7.711 -12.076 1.00 68.88 91 SER A O 1
ATOM 734 N N . LEU A 1 92 ? -1.631 7.427 -11.001 1.00 67.12 92 LEU A N 1
ATOM 735 C CA . LEU A 1 92 ? -1.658 5.966 -11.117 1.00 67.12 92 LEU A CA 1
ATOM 736 C C . LEU A 1 92 ? -1.896 5.498 -12.557 1.00 67.12 92 LEU A C 1
ATOM 738 O O . LEU A 1 92 ? -1.336 4.481 -12.954 1.00 67.12 92 LEU A O 1
ATOM 742 N N . ALA A 1 93 ? -2.694 6.228 -13.344 1.00 55.66 93 ALA A N 1
ATOM 743 C CA . ALA A 1 93 ? -2.904 5.928 -14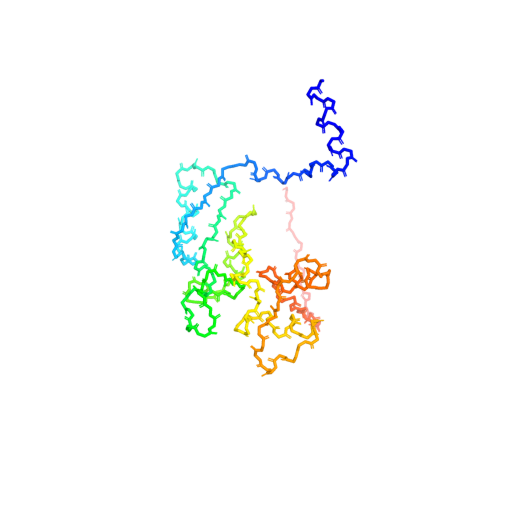.762 1.00 55.66 93 ALA A CA 1
ATOM 744 C C . ALA A 1 93 ? -1.630 6.127 -15.602 1.00 55.66 93 ALA A C 1
ATOM 746 O O . ALA A 1 93 ? -1.446 5.446 -16.611 1.00 55.66 93 ALA A O 1
ATOM 747 N N . THR A 1 94 ? -0.753 7.037 -15.170 1.00 50.69 94 THR A N 1
ATOM 748 C CA . THR A 1 94 ? 0.549 7.307 -15.802 1.00 50.69 94 THR A CA 1
ATOM 749 C C . THR A 1 94 ? 1.601 6.260 -15.415 1.00 50.69 94 THR A C 1
ATOM 751 O O . THR A 1 94 ? 2.583 6.062 -16.129 1.00 50.69 94 THR A O 1
ATOM 754 N N . CYS A 1 95 ? 1.389 5.538 -14.313 1.00 53.62 95 CYS A N 1
ATOM 755 C CA . CYS A 1 95 ? 2.277 4.468 -13.888 1.00 53.62 95 CYS A CA 1
ATOM 756 C C . CYS A 1 95 ? 1.974 3.151 -14.630 1.00 53.62 95 CYS A C 1
ATOM 758 O O . CYS A 1 95 ? 0.825 2.759 -14.835 1.00 53.62 95 CYS A O 1
ATOM 760 N N . THR A 1 96 ? 3.024 2.433 -15.030 1.00 48.44 96 THR A N 1
ATOM 761 C CA . THR A 1 96 ? 2.933 1.136 -15.716 1.00 48.44 96 THR A CA 1
ATOM 762 C C . THR A 1 96 ? 2.177 0.084 -14.884 1.00 48.44 96 THR A C 1
ATOM 764 O O . THR A 1 96 ? 2.122 0.184 -13.654 1.00 48.44 96 THR A O 1
ATOM 767 N N . PRO A 1 97 ? 1.627 -0.978 -15.514 1.00 38.41 97 PRO A N 1
ATOM 768 C CA . PRO A 1 97 ? 0.975 -2.073 -14.798 1.00 38.41 97 PRO A CA 1
ATOM 769 C C . PRO A 1 97 ? 1.953 -2.719 -13.809 1.00 38.41 97 PRO A C 1
ATOM 771 O O . PRO A 1 97 ? 2.825 -3.487 -14.206 1.00 38.41 97 PRO A O 1
ATOM 774 N N . GLY A 1 98 ? 1.823 -2.392 -12.524 1.00 37.09 98 GLY A N 1
ATOM 775 C CA . GLY A 1 98 ? 2.755 -2.846 -11.492 1.00 37.09 98 GLY A CA 1
ATOM 776 C C . GLY A 1 98 ? 3.046 -1.810 -10.414 1.00 37.09 98 GLY A C 1
ATOM 777 O O . GLY A 1 98 ? 3.419 -2.215 -9.318 1.00 37.09 98 GLY A O 1
ATOM 778 N N . ALA A 1 99 ? 2.814 -0.519 -10.671 1.00 39.03 99 ALA A N 1
ATOM 779 C CA . ALA A 1 99 ? 2.889 0.482 -9.616 1.00 39.03 99 ALA A CA 1
ATOM 780 C C . ALA A 1 99 ? 1.753 0.276 -8.622 1.00 39.03 99 ALA A C 1
ATOM 782 O O . ALA A 1 99 ? 0.572 0.468 -8.928 1.00 39.03 99 ALA A O 1
ATOM 783 N N . ARG A 1 100 ? 2.122 -0.173 -7.429 1.00 47.19 100 ARG A N 1
ATOM 784 C CA . ARG A 1 100 ? 1.241 -0.185 -6.277 1.00 47.19 100 ARG A CA 1
ATOM 785 C C . ARG A 1 100 ? 1.888 0.686 -5.214 1.00 47.19 100 ARG A C 1
ATOM 787 O O . ARG A 1 100 ? 3.090 0.539 -5.006 1.00 47.19 100 ARG A O 1
ATOM 794 N N . PRO A 1 101 ? 1.126 1.585 -4.579 1.00 50.47 101 PRO A N 1
ATOM 795 C CA . PRO A 1 101 ? 1.593 2.171 -3.341 1.00 50.47 101 PRO A CA 1
ATOM 796 C C . PRO A 1 101 ? 1.911 1.033 -2.366 1.00 50.47 101 PRO A C 1
ATOM 798 O O . PRO A 1 101 ? 1.105 0.101 -2.230 1.00 50.47 101 PRO A O 1
ATOM 801 N N . ASP A 1 102 ? 3.079 1.089 -1.728 1.00 48.16 102 ASP A N 1
ATOM 802 C CA . ASP A 1 102 ? 3.394 0.194 -0.620 1.00 48.16 102 ASP A CA 1
ATOM 803 C C . ASP A 1 102 ? 2.440 0.532 0.530 1.00 48.16 102 ASP A C 1
ATOM 805 O O . ASP A 1 102 ? 2.584 1.528 1.235 1.00 48.16 102 ASP A O 1
ATOM 809 N N . ALA A 1 103 ? 1.379 -0.265 0.653 1.00 53.28 103 ALA A N 1
ATOM 810 C CA . ALA A 1 103 ? 0.407 -0.158 1.727 1.00 53.28 103 ALA A CA 1
ATOM 811 C C . ALA A 1 103 ? 0.908 -0.973 2.918 1.00 53.28 103 ALA A C 1
ATOM 813 O O . ALA A 1 103 ? 0.513 -2.126 3.110 1.00 53.28 103 ALA A O 1
ATOM 814 N N . GLU A 1 104 ? 1.806 -0.390 3.702 1.00 53.81 104 GLU A N 1
ATOM 815 C CA . GLU A 1 104 ? 2.253 -1.023 4.934 1.00 53.81 104 GLU A CA 1
ATOM 816 C C . GLU A 1 104 ? 1.108 -1.099 5.970 1.00 53.81 104 GLU A C 1
ATOM 818 O O . GLU A 1 104 ? 0.309 -0.163 6.100 1.00 53.81 104 GLU A O 1
ATOM 823 N N . PRO A 1 105 ? 0.967 -2.224 6.700 1.00 57.28 105 PRO A N 1
ATOM 824 C CA . PRO A 1 105 ? -0.052 -2.363 7.732 1.00 57.28 105 PRO A CA 1
ATOM 825 C C . PRO A 1 105 ? 0.246 -1.421 8.911 1.00 57.28 105 PRO A C 1
ATOM 827 O O . PRO A 1 105 ? 1.399 -1.362 9.343 1.00 57.28 105 PRO A O 1
ATOM 830 N N . PRO A 1 106 ? -0.763 -0.733 9.484 1.00 59.38 106 PRO A N 1
ATOM 831 C CA . PRO A 1 106 ? -0.543 0.349 10.442 1.00 59.38 106 PRO A CA 1
ATOM 832 C C . PRO A 1 106 ? 0.358 -0.003 11.639 1.00 59.38 106 PRO A C 1
ATOM 834 O O . PRO A 1 106 ? 0.171 -1.072 12.238 1.00 59.38 106 PRO A O 1
ATOM 837 N N . PRO A 1 107 ? 1.273 0.882 12.093 1.00 49.34 107 PRO A N 1
ATOM 838 C CA . PRO A 1 107 ? 2.125 0.636 13.241 1.00 49.34 107 PRO A CA 1
ATOM 839 C C . PRO A 1 107 ? 1.242 0.569 14.479 1.00 49.34 107 PRO A C 1
ATOM 841 O O . PRO A 1 107 ? 0.381 1.419 14.708 1.00 49.34 107 PRO A O 1
ATOM 844 N N . GLY A 1 108 ? 1.436 -0.470 15.286 1.00 58.84 108 GLY A N 1
ATOM 845 C CA . GLY A 1 108 ? 0.600 -0.713 16.462 1.00 58.84 108 GLY A CA 1
ATOM 846 C C . GLY A 1 108 ? -0.773 -1.316 16.150 1.00 58.84 108 GLY A C 1
ATOM 847 O O . GLY A 1 108 ? -1.576 -1.459 17.072 1.00 58.84 108 GLY A O 1
ATOM 848 N N . GLY A 1 109 ? -1.033 -1.693 14.889 1.00 68.50 109 GLY A N 1
ATOM 849 C CA . GLY A 1 109 ? -2.215 -2.448 14.486 1.00 68.50 109 GLY A CA 1
ATOM 850 C C . GLY A 1 109 ? -3.509 -1.662 14.658 1.00 68.50 109 GLY A C 1
ATOM 851 O O . GLY A 1 109 ? -4.432 -2.161 15.297 1.00 68.50 109 GLY A O 1
ATOM 852 N N . ARG A 1 110 ? -3.584 -0.421 14.154 1.00 78.00 110 ARG A N 1
ATOM 853 C CA . ARG A 1 110 ? -4.816 0.387 14.177 1.00 78.00 110 ARG A CA 1
ATOM 854 C C . ARG A 1 110 ? -4.964 1.280 12.949 1.00 78.00 110 ARG A C 1
ATOM 856 O O . ARG A 1 110 ? -4.004 1.929 12.568 1.00 78.00 110 ARG A O 1
ATOM 863 N N . VAL A 1 111 ? -6.169 1.390 12.396 1.00 84.50 111 VAL A N 1
ATOM 864 C CA . VAL A 1 111 ? -6.501 2.377 11.355 1.00 84.50 111 VAL A CA 1
ATOM 865 C C . VAL A 1 111 ? -6.909 3.694 12.031 1.00 84.50 111 VAL A C 1
ATOM 867 O O . VAL A 1 111 ? -7.926 3.713 12.737 1.00 84.50 111 VAL A O 1
ATOM 870 N N . PRO A 1 112 ? -6.134 4.779 11.869 1.00 85.31 112 PRO A N 1
ATOM 871 C CA . PRO A 1 112 ? -6.413 6.063 12.505 1.00 85.31 112 PRO A CA 1
ATOM 872 C C . PRO A 1 112 ? -7.565 6.808 11.818 1.00 85.31 112 PRO A C 1
ATOM 874 O O . PRO A 1 112 ? -7.928 6.530 10.674 1.00 85.31 112 PRO A O 1
ATOM 877 N N . SER A 1 113 ? -8.162 7.765 12.530 1.00 88.44 113 SER A N 1
ATOM 878 C CA . SER A 1 113 ? -9.379 8.448 12.075 1.00 88.44 113 SER A CA 1
ATOM 879 C C . SER A 1 113 ? -9.164 9.504 10.995 1.00 88.44 113 SER A C 1
ATOM 881 O O . SER A 1 113 ? -10.129 9.882 10.330 1.00 88.44 113 SER A O 1
ATOM 883 N N . PHE A 1 114 ? -7.918 9.938 10.772 1.00 86.88 114 PHE A N 1
ATOM 884 C CA . PHE A 1 114 ? -7.580 10.837 9.667 1.00 86.88 114 PHE A CA 1
ATOM 885 C C . PHE A 1 114 ? -7.674 10.158 8.294 1.00 86.88 114 PHE A C 1
ATOM 887 O O . PHE A 1 114 ? -7.729 10.853 7.279 1.00 86.88 114 PHE A O 1
ATOM 894 N N . GLU A 1 115 ? -7.684 8.821 8.241 1.00 87.06 115 GLU A N 1
ATOM 895 C CA . GLU A 1 115 ? -7.697 8.112 6.971 1.00 87.06 115 GLU A CA 1
ATOM 896 C C . GLU A 1 115 ? -8.967 8.407 6.175 1.00 87.06 115 GLU A C 1
ATOM 898 O O . GLU A 1 115 ? -10.089 8.305 6.672 1.00 87.06 115 GLU A O 1
ATOM 903 N N . SER A 1 116 ? -8.814 8.684 4.885 1.00 87.94 116 SER A N 1
ATOM 904 C CA . SER A 1 116 ? -9.933 8.941 3.975 1.00 87.94 116 SER A CA 1
ATOM 905 C C . SER A 1 116 ? -10.938 7.780 3.903 1.00 87.94 116 SER A C 1
ATOM 907 O O . SER A 1 116 ? -12.127 7.996 3.651 1.00 87.94 116 SER A O 1
ATOM 909 N N . CYS A 1 117 ? -10.494 6.545 4.161 1.00 86.19 117 CYS A N 1
ATOM 910 C CA . CYS A 1 117 ? -11.348 5.360 4.238 1.00 86.19 117 CYS A CA 1
ATOM 911 C C . CYS A 1 117 ? -11.978 5.129 5.623 1.00 86.19 117 CYS A C 1
ATOM 913 O O . CYS A 1 117 ? -12.933 4.349 5.721 1.00 86.19 117 CYS A O 1
ATOM 915 N N . TYR A 1 118 ? -11.511 5.813 6.678 1.00 88.81 118 TYR A N 1
ATOM 916 C CA . TYR A 1 118 ? -11.870 5.528 8.070 1.00 88.81 118 TYR A CA 1
ATOM 917 C C . TYR A 1 118 ? -13.380 5.510 8.285 1.00 88.81 118 TYR A C 1
ATOM 919 O O . TYR A 1 118 ? -13.908 4.555 8.839 1.00 88.81 118 TYR A O 1
ATOM 927 N N . ALA A 1 119 ? -14.116 6.509 7.791 1.00 91.50 119 ALA A N 1
ATOM 928 C CA . ALA A 1 119 ? -15.560 6.577 8.017 1.00 91.50 119 ALA A CA 1
ATOM 929 C C . ALA A 1 119 ? -16.341 5.408 7.384 1.00 91.50 119 ALA A C 1
ATOM 931 O O . ALA A 1 119 ? -17.429 5.076 7.858 1.00 91.50 119 ALA A O 1
ATOM 932 N N . ARG A 1 120 ? -15.834 4.793 6.305 1.00 90.25 120 ARG A N 1
ATOM 933 C CA . ARG A 1 120 ? -16.435 3.576 5.730 1.00 90.25 120 ARG A CA 1
ATOM 934 C C . ARG A 1 120 ? -16.071 2.355 6.564 1.00 90.25 120 ARG A C 1
ATOM 936 O O . ARG A 1 120 ? -16.974 1.636 6.986 1.00 90.25 120 ARG A O 1
ATOM 943 N N . MET A 1 121 ? -14.784 2.186 6.868 1.00 90.00 121 MET A N 1
ATOM 944 C CA . MET A 1 121 ? -14.295 1.062 7.669 1.00 90.00 121 MET A CA 1
ATOM 945 C C . MET A 1 121 ? -14.914 1.059 9.073 1.00 90.00 121 MET A C 1
ATOM 947 O O . MET A 1 121 ? -15.417 0.034 9.511 1.00 90.00 121 MET A O 1
ATOM 951 N N . ALA A 1 122 ? -14.991 2.208 9.747 1.00 91.75 122 ALA A N 1
ATOM 952 C CA . ALA A 1 122 ? -15.572 2.347 11.082 1.00 91.75 122 ALA A CA 1
ATOM 953 C C . ALA A 1 122 ? -17.022 1.850 11.114 1.00 91.75 122 ALA A C 1
ATOM 955 O O . ALA A 1 122 ? -17.373 1.041 11.966 1.00 91.75 122 ALA A O 1
ATOM 956 N N . ARG A 1 123 ? -17.842 2.240 10.127 1.00 92.81 123 ARG A N 1
ATOM 957 C CA . ARG A 1 123 ? -19.235 1.780 10.023 1.00 92.81 123 ARG A CA 1
ATOM 958 C C . ARG A 1 123 ? -19.340 0.267 9.830 1.00 92.81 123 ARG A C 1
ATOM 960 O O . ARG A 1 123 ? -20.211 -0.338 10.447 1.00 92.81 123 ARG A O 1
ATOM 967 N N . ARG A 1 124 ? -18.472 -0.336 9.008 1.00 92.00 124 ARG A N 1
ATOM 968 C CA . ARG A 1 124 ? -18.429 -1.800 8.818 1.00 92.00 124 ARG A CA 1
ATOM 969 C C . ARG A 1 124 ? -18.035 -2.523 10.100 1.00 92.00 124 ARG A C 1
ATOM 971 O O . ARG A 1 124 ? -18.656 -3.516 10.454 1.00 92.00 124 ARG A O 1
ATOM 978 N N . MET A 1 125 ? -17.086 -1.956 10.838 1.00 91.88 125 MET A N 1
ATOM 979 C CA . MET A 1 125 ? -16.606 -2.501 12.107 1.00 91.88 125 MET A CA 1
ATOM 980 C C . MET A 1 125 ? -17.489 -2.139 13.315 1.00 91.88 125 MET A C 1
ATOM 982 O O . MET A 1 125 ? -17.112 -2.413 14.451 1.00 91.88 125 MET A O 1
ATOM 986 N N . GLY A 1 126 ? -18.647 -1.497 13.109 1.00 92.06 126 GLY A N 1
ATOM 987 C CA . GLY A 1 126 ? -19.552 -1.103 14.195 1.00 92.06 126 GLY A CA 1
ATOM 988 C C . GLY A 1 126 ? -19.015 0.002 15.116 1.00 92.06 126 GLY A C 1
ATOM 989 O O . GLY A 1 126 ? -19.520 0.181 16.223 1.00 92.06 126 GLY A O 1
ATOM 990 N N . VAL A 1 127 ? -18.004 0.751 14.674 1.00 92.12 127 VAL A N 1
ATOM 991 C CA . VAL A 1 127 ? -17.438 1.913 15.367 1.00 92.12 127 VAL A CA 1
ATOM 992 C C . VAL A 1 127 ? -18.157 3.177 14.895 1.00 92.12 127 VAL A C 1
ATOM 994 O O . VAL A 1 127 ? -18.307 3.407 13.694 1.00 92.12 127 VAL A O 1
ATOM 997 N N . ASP A 1 128 ? -18.581 4.032 15.829 1.00 93.19 128 ASP A N 1
ATOM 998 C CA . ASP A 1 128 ? -19.123 5.346 15.475 1.00 93.19 128 ASP A CA 1
ATOM 999 C C . ASP A 1 128 ? -17.996 6.235 14.908 1.00 93.19 128 ASP A C 1
ATOM 1001 O O . ASP A 1 128 ? -17.070 6.599 15.649 1.00 93.19 128 ASP A O 1
ATOM 1005 N N . PRO A 1 129 ? -18.052 6.617 13.615 1.00 92.12 129 PRO A N 1
ATOM 1006 C CA . PRO A 1 129 ? -16.999 7.401 12.981 1.00 92.12 129 PRO A CA 1
ATOM 1007 C C . PRO A 1 129 ? -16.816 8.783 13.621 1.00 92.12 129 PRO A C 1
ATOM 1009 O O . PRO A 1 129 ? -15.727 9.343 13.530 1.00 92.12 129 PRO A O 1
ATOM 1012 N N . LEU A 1 130 ? -17.832 9.331 14.297 1.00 93.19 130 LEU A N 1
ATOM 1013 C CA . LEU A 1 130 ? -17.739 10.643 14.946 1.00 93.19 130 LEU A CA 1
ATOM 1014 C C . LEU A 1 130 ? -16.871 10.626 16.207 1.00 93.19 130 LEU A C 1
ATOM 1016 O O . LEU A 1 130 ? -16.404 11.675 16.640 1.00 93.19 130 LEU A O 1
ATOM 1020 N N . THR A 1 131 ? -16.625 9.449 16.784 1.00 91.06 131 THR A N 1
ATOM 1021 C CA . THR A 1 131 ? -15.796 9.317 17.991 1.00 91.06 131 THR A CA 1
ATOM 1022 C C . THR A 1 131 ? -14.306 9.514 17.721 1.00 91.06 131 THR A C 1
ATOM 1024 O O . THR A 1 131 ? -13.548 9.736 18.659 1.00 91.06 131 THR A O 1
ATOM 1027 N N . GLY A 1 132 ? -13.869 9.385 16.462 1.00 87.12 132 GLY A N 1
ATOM 1028 C CA . GLY A 1 132 ? -12.449 9.399 16.097 1.00 87.12 132 GLY A CA 1
ATOM 1029 C C . GLY A 1 132 ? -11.639 8.208 16.632 1.00 87.12 132 GLY A C 1
ATOM 1030 O O . GLY A 1 132 ? -10.413 8.222 16.534 1.00 87.12 132 GLY A O 1
ATOM 1031 N N . THR A 1 133 ? -12.303 7.189 17.191 1.00 88.44 133 THR A N 1
ATOM 1032 C CA . THR A 1 133 ? -11.663 6.004 17.774 1.00 88.44 133 THR A CA 1
ATOM 1033 C C . THR A 1 133 ? -10.963 5.168 16.707 1.00 88.44 133 THR A C 1
ATOM 1035 O O . THR A 1 133 ? -11.612 4.575 15.852 1.00 88.44 133 THR A O 1
ATOM 1038 N N . ALA A 1 134 ? -9.639 5.044 16.797 1.00 86.75 134 ALA A N 1
ATOM 1039 C CA . ALA A 1 134 ? -8.874 4.220 15.867 1.00 86.75 134 ALA A CA 1
ATOM 1040 C C . ALA A 1 134 ? -9.357 2.754 15.858 1.00 86.75 134 ALA A C 1
ATOM 1042 O O . ALA A 1 134 ? -9.496 2.123 16.914 1.00 86.75 134 ALA A O 1
ATOM 1043 N N . ILE A 1 135 ? -9.573 2.204 14.662 1.00 88.50 135 ILE A N 1
ATOM 1044 C CA . ILE A 1 135 ? -10.089 0.843 14.461 1.00 88.50 135 ILE A CA 1
ATOM 1045 C C . ILE A 1 135 ? -8.945 -0.144 14.711 1.00 88.50 135 ILE A C 1
ATOM 1047 O O . ILE A 1 135 ? -7.924 -0.031 14.037 1.00 88.50 135 ILE A O 1
ATOM 1051 N N . PRO A 1 136 ? -9.064 -1.113 15.634 1.00 87.19 136 PRO A N 1
ATOM 1052 C CA . PRO A 1 136 ? -8.064 -2.166 15.787 1.00 87.19 136 PRO A CA 1
ATOM 1053 C C . PRO A 1 136 ? -7.888 -2.971 14.494 1.00 87.19 136 PRO A C 1
ATOM 1055 O O . PRO A 1 136 ? -8.865 -3.390 13.880 1.00 87.19 136 PRO A O 1
ATOM 1058 N N . PHE A 1 137 ? -6.642 -3.203 14.097 1.00 84.88 137 PHE A N 1
ATOM 1059 C CA . PHE A 1 137 ? -6.285 -4.023 12.951 1.00 84.88 137 PHE A CA 1
ATOM 1060 C C . PHE A 1 137 ? -6.028 -5.465 13.407 1.00 84.88 137 PHE A C 1
ATOM 1062 O O . PHE A 1 137 ? -4.908 -5.838 13.755 1.00 84.88 137 PHE A O 1
ATOM 1069 N N . ASP A 1 138 ? -7.093 -6.260 13.440 1.00 87.06 138 ASP A N 1
ATOM 1070 C CA . ASP A 1 138 ? -7.069 -7.706 13.658 1.00 87.06 138 ASP A CA 1
ATOM 1071 C C . ASP A 1 138 ? -7.183 -8.476 12.322 1.00 87.06 138 ASP A C 1
ATOM 1073 O O . ASP A 1 138 ? -8.285 -8.640 11.798 1.00 87.06 138 ASP A O 1
ATOM 1077 N N . PRO A 1 139 ? -6.075 -8.996 11.758 1.00 85.00 139 PRO A N 1
ATOM 1078 C CA . PRO A 1 139 ? -6.110 -9.739 10.497 1.00 85.00 139 PRO A CA 1
ATOM 1079 C C . PRO A 1 139 ? -6.809 -11.107 10.603 1.00 85.00 139 PRO A C 1
ATOM 1081 O O . PRO A 1 139 ? -6.939 -11.794 9.590 1.00 85.00 139 PRO A O 1
ATOM 1084 N N . SER A 1 140 ? -7.228 -11.534 11.801 1.00 89.94 140 SER A N 1
ATOM 1085 C CA . SER A 1 140 ? -8.054 -12.731 11.989 1.00 89.94 140 SER A CA 1
ATOM 1086 C C . SER A 1 140 ? -9.557 -12.457 11.867 1.00 89.94 140 SER A C 1
ATOM 1088 O O . SER A 1 140 ? -10.327 -13.405 11.700 1.00 89.94 140 SER A O 1
ATOM 1090 N N . ASP A 1 141 ? -9.970 -11.186 11.889 1.00 92.25 141 ASP A N 1
ATOM 1091 C CA . ASP A 1 141 ? -11.350 -10.775 11.645 1.00 92.25 141 ASP A CA 1
ATOM 1092 C C . ASP A 1 141 ? -11.617 -10.694 10.128 1.00 92.25 141 ASP A C 1
ATOM 1094 O O . ASP A 1 141 ? -11.078 -9.814 9.444 1.00 92.25 141 ASP A O 1
ATOM 1098 N N . PRO A 1 142 ? -12.452 -11.586 9.564 1.00 92.62 142 PRO A N 1
ATOM 1099 C CA . PRO A 1 142 ? -12.727 -11.591 8.134 1.00 92.62 142 PRO A CA 1
ATOM 1100 C C . PRO A 1 142 ? -13.439 -10.320 7.653 1.00 92.62 142 PRO A C 1
ATOM 1102 O O . PRO A 1 142 ? -13.242 -9.938 6.499 1.00 92.62 142 PRO A O 1
ATOM 1105 N N . GLU A 1 143 ? -14.233 -9.652 8.498 1.00 91.31 143 GLU A N 1
ATOM 1106 C CA . GLU A 1 143 ? -14.904 -8.405 8.112 1.00 91.31 143 GLU A CA 1
ATOM 1107 C C . GLU A 1 143 ? -13.901 -7.256 8.030 1.00 91.31 143 GLU A C 1
ATOM 1109 O O . GLU A 1 143 ? -13.953 -6.464 7.089 1.00 91.31 143 GLU A O 1
ATOM 1114 N N . LEU A 1 144 ? -12.926 -7.206 8.945 1.00 89.31 144 LEU A N 1
ATOM 1115 C CA . LEU A 1 144 ? -11.834 -6.242 8.844 1.00 89.31 144 LEU A CA 1
ATOM 1116 C C . LEU A 1 144 ? -11.001 -6.485 7.584 1.00 89.31 144 LEU A C 1
ATOM 1118 O O . LEU A 1 144 ? -10.689 -5.534 6.870 1.00 89.31 144 LEU A O 1
ATOM 1122 N N . VAL A 1 145 ? -10.633 -7.738 7.297 1.00 88.94 145 VAL A N 1
ATOM 1123 C CA . VAL A 1 145 ? -9.854 -8.071 6.095 1.00 88.94 145 VAL A CA 1
ATOM 1124 C C . VAL A 1 145 ? -10.617 -7.667 4.833 1.00 88.94 145 VAL A C 1
ATOM 1126 O O . VAL A 1 145 ? -10.030 -7.058 3.938 1.00 88.94 145 VAL A O 1
ATOM 1129 N N . ALA A 1 146 ? -11.925 -7.932 4.772 1.00 89.62 146 ALA A N 1
ATOM 1130 C CA . ALA A 1 146 ? -12.771 -7.483 3.670 1.00 89.62 146 ALA A CA 1
ATOM 1131 C C . ALA A 1 146 ? -12.804 -5.949 3.568 1.00 89.62 146 ALA A C 1
ATOM 1133 O O . ALA A 1 146 ? -12.544 -5.404 2.497 1.00 89.62 146 ALA A O 1
ATOM 1134 N N . ALA A 1 147 ? -13.030 -5.243 4.680 1.00 87.56 147 ALA A N 1
ATOM 1135 C CA . ALA A 1 147 ? -13.019 -3.782 4.719 1.00 87.56 147 ALA A CA 1
ATOM 1136 C C . ALA A 1 147 ? -11.668 -3.200 4.275 1.00 87.56 147 ALA A C 1
ATOM 1138 O O . ALA A 1 147 ? -11.629 -2.255 3.496 1.00 87.56 147 ALA A O 1
ATOM 1139 N N . TYR A 1 148 ? -10.547 -3.778 4.703 1.00 83.56 148 TYR A N 1
ATOM 1140 C CA . TYR A 1 148 ? -9.213 -3.345 4.286 1.00 83.56 148 TYR A CA 1
ATOM 1141 C C . TYR A 1 148 ? -8.990 -3.524 2.777 1.00 83.56 148 TYR A C 1
ATOM 1143 O O . TYR A 1 148 ? -8.492 -2.611 2.118 1.00 83.56 148 TYR A O 1
ATOM 1151 N N . LEU A 1 149 ? -9.380 -4.671 2.212 1.00 82.56 149 LEU A N 1
ATOM 1152 C CA . LEU A 1 149 ? -9.183 -4.964 0.789 1.00 82.56 149 LEU A CA 1
ATOM 1153 C C . LEU A 1 149 ? -10.130 -4.176 -0.126 1.00 82.56 149 LEU A C 1
ATOM 1155 O O . LEU A 1 149 ? -9.747 -3.830 -1.242 1.00 82.56 149 LEU A O 1
ATOM 1159 N N . GLU A 1 150 ? -11.354 -3.900 0.323 1.00 83.88 150 GLU A N 1
ATOM 1160 C CA . GLU A 1 150 ? -12.395 -3.259 -0.489 1.00 83.88 150 GLU A CA 1
ATOM 1161 C C . GLU A 1 150 ? -12.446 -1.739 -0.304 1.00 83.88 150 GLU A C 1
ATOM 1163 O O . GLU A 1 150 ? -12.682 -1.007 -1.267 1.00 83.88 150 GLU A O 1
ATOM 1168 N N . ASP A 1 151 ? -12.221 -1.245 0.914 1.00 77.25 151 ASP A N 1
ATOM 1169 C CA . ASP A 1 151 ? -12.311 0.177 1.251 1.00 77.25 151 ASP A CA 1
ATOM 1170 C C . ASP A 1 151 ? -10.943 0.860 1.392 1.00 77.25 151 ASP A C 1
ATOM 1172 O O . ASP A 1 151 ? -10.913 2.086 1.506 1.00 77.25 151 ASP A O 1
ATOM 1176 N N . GLY A 1 152 ? -9.838 0.111 1.393 1.00 68.62 152 GLY A N 1
ATOM 1177 C CA . GLY A 1 152 ? -8.480 0.620 1.591 1.00 68.62 152 GLY A CA 1
ATOM 1178 C C . GLY A 1 152 ? -7.852 1.345 0.377 1.00 68.62 152 GLY A C 1
ATOM 1179 O O . GLY A 1 152 ? -8.559 1.860 -0.493 1.00 68.62 152 GLY A O 1
ATOM 1180 N N . PRO A 1 153 ? -6.507 1.400 0.289 1.00 58.47 153 PRO A N 1
ATOM 1181 C CA . PRO A 1 153 ? -5.724 2.369 -0.506 1.00 58.47 153 PRO A CA 1
ATOM 1182 C C . PRO A 1 153 ? -5.846 2.264 -2.036 1.00 58.47 153 PRO A C 1
ATOM 1184 O O . PRO A 1 153 ? -5.222 3.038 -2.759 1.00 58.47 153 PRO A O 1
ATOM 1187 N N . SER A 1 154 ? -6.626 1.314 -2.553 1.00 51.97 154 SER A N 1
ATOM 1188 C CA . SER A 1 154 ? -6.645 0.970 -3.981 1.00 51.97 154 SER A CA 1
ATOM 1189 C C . SER A 1 154 ? -8.016 1.052 -4.652 1.00 51.97 154 SER A C 1
ATOM 1191 O O . SER A 1 154 ? -8.121 0.741 -5.838 1.00 51.97 154 SER A O 1
ATOM 1193 N N . THR A 1 155 ? -9.053 1.520 -3.952 1.00 41.62 155 THR A N 1
ATOM 1194 C CA . THR A 1 155 ? -10.391 1.644 -4.544 1.00 41.62 155 THR A CA 1
ATOM 1195 C C . THR A 1 155 ? -10.666 3.097 -4.932 1.00 41.62 155 THR A C 1
ATOM 1197 O O . THR A 1 155 ? -11.122 3.876 -4.089 1.00 41.62 155 THR A O 1
ATOM 1200 N N . PRO A 1 156 ? -10.432 3.510 -6.196 1.00 40.34 156 PRO A N 1
ATOM 1201 C CA . PRO A 1 156 ? -11.002 4.757 -6.678 1.00 40.34 156 PRO A CA 1
ATOM 1202 C C . PRO A 1 156 ? -12.522 4.672 -6.516 1.00 40.34 156 PRO A C 1
ATOM 1204 O O . PRO A 1 156 ? -13.147 3.673 -6.884 1.00 40.34 156 PRO A O 1
ATOM 1207 N N . SER A 1 157 ? -13.129 5.711 -5.937 1.00 36.03 157 SER A N 1
ATOM 1208 C CA . SER A 1 157 ? -14.583 5.806 -5.843 1.00 36.03 157 SER A CA 1
ATOM 1209 C C . SER A 1 157 ? -15.160 5.638 -7.243 1.00 36.03 157 SER A C 1
ATOM 1211 O O . SER A 1 157 ? -14.936 6.482 -8.113 1.00 36.03 157 SER A O 1
ATOM 1213 N N . ARG A 1 158 ? -15.881 4.541 -7.481 1.00 29.03 158 ARG A N 1
ATOM 1214 C CA . ARG A 1 158 ? -16.551 4.297 -8.755 1.00 29.03 158 ARG A CA 1
ATOM 1215 C C . ARG A 1 158 ? -17.744 5.244 -8.846 1.00 29.03 158 ARG A C 1
ATOM 1217 O O . ARG A 1 158 ? -18.881 4.844 -8.616 1.00 29.03 158 ARG A O 1
ATOM 1224 N N . THR A 1 159 ? -17.492 6.515 -9.144 1.00 28.48 159 THR A N 1
ATOM 1225 C CA . THR A 1 159 ? -18.547 7.452 -9.515 1.00 28.48 159 THR A CA 1
ATOM 1226 C C . THR A 1 159 ? -19.113 6.946 -10.829 1.00 28.48 159 THR A C 1
ATOM 1228 O O . THR A 1 159 ? -18.510 7.090 -11.889 1.00 28.48 159 THR A O 1
ATOM 1231 N N . THR A 1 160 ? -20.260 6.278 -10.760 1.00 28.50 160 THR A N 1
ATOM 1232 C CA . THR A 1 160 ? -21.051 5.960 -11.940 1.00 28.50 160 THR A CA 1
ATOM 1233 C C . THR A 1 160 ? -21.470 7.281 -12.568 1.00 28.50 160 THR A C 1
ATOM 1235 O O . THR A 1 160 ? -22.400 7.929 -12.089 1.00 28.50 160 THR A O 1
ATOM 1238 N N . ALA A 1 161 ? -20.766 7.703 -13.617 1.00 29.53 161 ALA A N 1
ATOM 1239 C CA . ALA A 1 161 ? -21.249 8.754 -14.489 1.00 29.53 161 ALA A CA 1
ATOM 1240 C C . ALA A 1 161 ? -22.568 8.264 -15.099 1.00 29.53 161 ALA A C 1
ATOM 1242 O O . ALA A 1 161 ? -22.599 7.376 -15.950 1.00 29.53 161 ALA A O 1
ATOM 1243 N N . SER A 1 162 ? -23.672 8.810 -14.596 1.00 30.38 162 SER A N 1
ATOM 1244 C CA . SER A 1 162 ? -24.979 8.729 -15.227 1.00 30.38 162 SER A CA 1
ATOM 1245 C C . SER A 1 162 ? -24.859 9.371 -16.608 1.00 30.38 162 SER A C 1
ATOM 1247 O O . SER A 1 162 ? -24.882 10.594 -16.728 1.00 30.38 162 SER A O 1
ATOM 1249 N N . THR A 1 163 ? -24.742 8.563 -17.659 1.00 32.16 163 THR A N 1
ATOM 1250 C CA . THR A 1 163 ? -25.025 9.008 -19.023 1.00 32.16 163 THR A CA 1
ATOM 1251 C C . THR A 1 163 ? -26.517 9.306 -19.121 1.00 32.16 163 THR A C 1
ATOM 1253 O O . THR A 1 163 ? -27.324 8.420 -19.405 1.00 32.16 163 THR A O 1
ATOM 1256 N N . SER A 1 164 ? -26.898 10.554 -18.854 1.00 31.30 164 SER A N 1
ATOM 1257 C CA . SER A 1 164 ? -28.181 11.089 -19.289 1.00 31.30 164 SER A CA 1
ATOM 1258 C C . SER A 1 164 ? -28.120 11.261 -20.806 1.00 31.30 164 SER A C 1
ATOM 1260 O O . SER A 1 164 ? -27.340 12.044 -21.346 1.00 31.30 164 SER A O 1
ATOM 1262 N N . GLY A 1 165 ? -28.918 10.457 -21.504 1.00 34.81 165 GLY A N 1
ATOM 1263 C CA . GLY A 1 165 ? -29.086 10.551 -22.944 1.00 34.81 165 GLY A CA 1
ATOM 1264 C C . GLY A 1 165 ? -29.661 11.907 -23.346 1.00 34.81 165 GLY A C 1
ATOM 1265 O O . GLY A 1 165 ? -30.677 12.348 -22.813 1.00 34.81 165 GLY A O 1
ATOM 1266 N N . GLY A 1 166 ? -29.018 12.540 -24.323 1.00 27.36 166 GLY A N 1
ATOM 1267 C CA . GLY A 1 166 ? -29.547 13.676 -25.064 1.00 27.36 166 GLY A CA 1
ATOM 1268 C C . GLY A 1 166 ? -29.462 13.369 -26.551 1.00 27.36 166 GLY A C 1
ATOM 1269 O O . GLY A 1 166 ? -28.394 13.453 -27.147 1.00 27.36 166 GLY A O 1
ATOM 1270 N N . SER A 1 167 ? -30.584 12.956 -27.137 1.00 34.12 167 SER A N 1
ATOM 1271 C CA . SER A 1 167 ? -30.741 12.787 -28.576 1.00 34.12 167 SER A CA 1
ATOM 1272 C C . SER A 1 167 ? -31.021 14.132 -29.248 1.00 34.12 167 SER A C 1
ATOM 1274 O O . SER A 1 167 ? -32.060 14.724 -28.980 1.00 34.12 167 SER A O 1
ATOM 1276 N N . THR A 1 168 ? -30.170 14.539 -30.182 1.00 33.12 168 THR A N 1
ATOM 1277 C CA . THR A 1 168 ? -30.472 15.366 -31.369 1.00 33.12 168 THR A CA 1
ATOM 1278 C C . THR A 1 168 ? -29.247 15.188 -32.282 1.00 33.12 168 THR A C 1
ATOM 1280 O O . THR A 1 168 ? -28.125 15.406 -31.860 1.00 33.12 168 THR A O 1
ATOM 1283 N N . GLY A 1 169 ? -29.295 14.630 -33.489 1.00 28.55 169 GLY A N 1
ATOM 1284 C CA . GLY A 1 169 ? -30.262 14.835 -34.551 1.00 28.55 169 GLY A CA 1
ATOM 1285 C C . GLY A 1 169 ? -29.711 15.858 -35.549 1.00 28.55 169 GLY A C 1
ATOM 1286 O O . GLY A 1 169 ? -30.175 16.986 -35.549 1.00 28.55 169 GLY A O 1
ATOM 1287 N N . SER A 1 170 ? -28.757 15.473 -36.405 1.00 30.78 170 SER A N 1
ATOM 1288 C CA . SER A 1 170 ? -28.712 15.971 -37.788 1.00 30.78 170 SER A CA 1
ATOM 1289 C C . SER A 1 170 ? -27.905 15.031 -38.674 1.00 30.78 170 SER A C 1
ATOM 1291 O O . SER A 1 170 ? -26.764 14.685 -38.384 1.00 30.78 170 SER A O 1
ATOM 1293 N N . ARG A 1 171 ? -28.562 14.613 -39.752 1.00 33.69 171 ARG A N 1
ATOM 1294 C CA . ARG A 1 171 ? -27.984 13.967 -40.924 1.00 33.69 171 ARG A CA 1
ATOM 1295 C C . ARG A 1 171 ? -27.018 14.951 -41.587 1.00 33.69 171 ARG A C 1
ATOM 1297 O O . ARG A 1 171 ? -27.348 16.127 -41.662 1.00 33.69 171 ARG A O 1
ATOM 1304 N N . ASP A 1 172 ? -25.904 14.454 -42.110 1.00 31.03 172 ASP A N 1
ATOM 1305 C CA . ASP A 1 172 ? -25.582 14.691 -43.513 1.00 31.03 172 ASP A CA 1
ATOM 1306 C C . ASP A 1 172 ? -24.607 13.642 -44.041 1.00 31.03 172 ASP A C 1
ATOM 1308 O O . ASP A 1 172 ? -23.644 13.230 -43.395 1.00 31.03 172 ASP A O 1
ATOM 1312 N N . ALA A 1 173 ? -24.969 13.147 -45.217 1.00 32.94 173 ALA A N 1
ATOM 1313 C CA . ALA A 1 173 ? -24.249 12.172 -46.001 1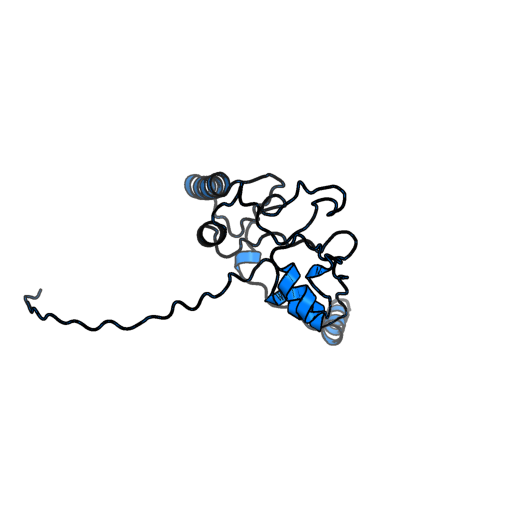.00 32.94 173 ALA A CA 1
ATOM 1314 C C . ALA A 1 173 ? -23.049 12.822 -46.690 1.00 32.94 173 ALA A C 1
ATOM 1316 O O . ALA A 1 173 ? -23.140 13.968 -47.109 1.00 32.94 173 ALA A O 1
ATOM 1317 N N . LEU A 1 174 ? -21.991 12.044 -46.923 1.00 31.80 174 LEU A N 1
ATOM 1318 C CA . LEU A 1 174 ? -21.261 12.052 -48.192 1.00 31.80 174 LEU A CA 1
ATOM 1319 C C . LEU A 1 174 ? -20.404 10.788 -48.285 1.00 31.80 174 LEU A C 1
ATOM 1321 O O . LEU A 1 174 ? -19.375 10.632 -47.636 1.00 31.80 174 LEU A O 1
ATOM 1325 N N . ALA A 1 175 ? -20.894 9.865 -49.105 1.00 33.94 175 ALA A N 1
ATOM 1326 C CA . ALA A 1 175 ? -20.120 8.791 -49.692 1.00 33.94 175 ALA A CA 1
ATOM 1327 C C . ALA A 1 175 ? -19.308 9.350 -50.865 1.00 33.94 175 ALA A C 1
ATOM 1329 O O . ALA A 1 175 ? -19.906 10.007 -51.702 1.00 33.94 175 ALA A O 1
ATOM 1330 N N . HIS A 1 176 ? -18.008 9.052 -50.925 1.00 35.78 176 HIS A N 1
ATOM 1331 C CA . HIS A 1 176 ? -17.108 8.947 -52.094 1.00 35.78 176 HIS A CA 1
ATOM 1332 C C . HIS A 1 176 ? -15.730 8.572 -51.500 1.00 35.78 176 HIS A C 1
ATOM 1334 O O . HIS A 1 176 ? -15.355 9.139 -50.485 1.00 35.78 176 HIS A O 1
ATOM 1340 N N . GLY A 1 177 ? -14.901 7.643 -51.970 1.00 29.41 177 GLY A N 1
ATOM 1341 C CA . GLY A 1 177 ? -14.840 6.781 -53.141 1.00 29.41 177 GLY A CA 1
ATOM 1342 C C . GLY A 1 177 ? -13.547 5.942 -53.024 1.00 29.41 177 GLY A C 1
ATOM 1343 O O . GLY A 1 177 ? -12.609 6.332 -52.337 1.00 29.41 177 GLY A O 1
ATOM 1344 N N . ARG A 1 178 ? -13.551 4.766 -53.657 1.00 34.94 178 ARG A N 1
ATOM 1345 C CA . ARG A 1 178 ? -12.462 3.772 -53.764 1.00 34.94 178 ARG A CA 1
ATOM 1346 C C . ARG A 1 178 ? -11.134 4.360 -54.278 1.00 34.94 178 ARG A C 1
ATOM 1348 O O . ARG A 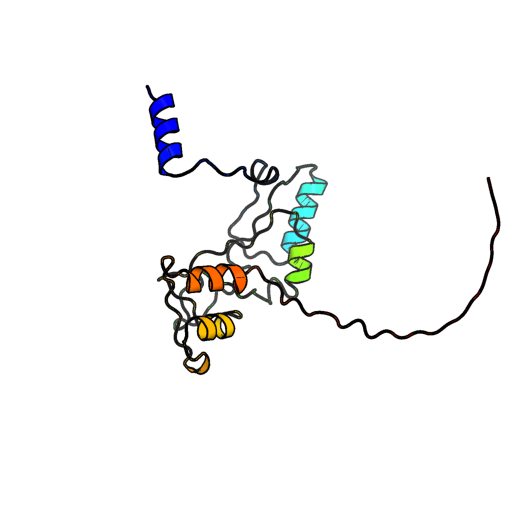1 178 ? -11.197 5.215 -55.156 1.00 34.94 178 ARG A O 1
ATOM 1355 N N . VAL A 1 179 ? -9.987 3.803 -53.864 1.00 40.41 179 VAL A N 1
ATOM 1356 C CA . VAL A 1 179 ? -9.253 2.682 -54.517 1.00 40.41 179 VAL A CA 1
ATOM 1357 C C . VAL A 1 179 ? -8.559 1.869 -53.431 1.00 40.41 179 VAL A C 1
ATOM 1359 O O . VAL A 1 179 ? -7.993 2.505 -52.518 1.00 40.41 179 VAL A O 1
#

pLDDT: mean 76.71, std 21.91, range [27.36, 97.88]